Protein AF-A0A497LM66-F1 (afdb_monomer_lite)

Structure (mmCIF, N/CA/C/O backbone):
data_AF-A0A497LM66-F1
#
_entry.id   AF-A0A497LM66-F1
#
loop_
_atom_site.group_PDB
_atom_site.id
_atom_site.type_symbol
_atom_site.label_atom_id
_atom_site.label_alt_id
_atom_site.label_comp_id
_atom_site.label_asym_id
_atom_site.label_entity_id
_atom_site.label_seq_id
_atom_site.pdbx_PDB_ins_code
_atom_site.Cartn_x
_atom_site.Cartn_y
_atom_site.Cartn_z
_atom_site.occupancy
_atom_site.B_iso_or_equiv
_atom_site.auth_seq_id
_atom_site.auth_comp_id
_atom_site.auth_asym_id
_atom_site.auth_atom_id
_atom_site.pdbx_PDB_model_num
ATOM 1 N N . MET A 1 1 ? 1.843 21.226 89.882 1.00 32.56 1 MET A N 1
ATOM 2 C CA . MET A 1 1 ? 3.303 21.464 89.908 1.00 32.56 1 MET A CA 1
ATOM 3 C C . MET A 1 1 ? 3.954 20.564 88.858 1.00 32.56 1 MET A C 1
ATOM 5 O O . MET A 1 1 ? 3.451 19.461 88.689 1.00 32.56 1 MET A O 1
ATOM 9 N N . PRO A 1 2 ? 4.929 21.064 88.080 1.00 37.47 2 PRO A N 1
ATOM 10 C CA . PRO A 1 2 ? 5.148 20.668 86.683 1.00 37.47 2 PRO A CA 1
ATOM 11 C C . PRO A 1 2 ? 6.433 19.850 86.436 1.00 37.47 2 PRO A C 1
ATOM 13 O O . PRO A 1 2 ? 7.311 19.807 87.289 1.00 37.47 2 PRO A O 1
ATOM 16 N N . GLY A 1 3 ? 6.561 19.327 85.206 1.00 29.61 3 GLY A N 1
ATOM 17 C CA . GLY A 1 3 ? 7.827 18.961 84.539 1.00 29.61 3 GLY A CA 1
ATOM 18 C C . GLY A 1 3 ? 8.162 17.466 84.594 1.00 29.61 3 GLY A C 1
ATOM 19 O O . GLY A 1 3 ? 7.982 16.846 85.629 1.00 29.61 3 GLY A O 1
ATOM 20 N N . SER A 1 4 ? 8.643 16.793 83.548 1.00 36.56 4 SER A N 1
ATOM 21 C CA . SER A 1 4 ? 9.132 17.155 82.203 1.00 36.56 4 SER A CA 1
ATOM 22 C C . SER A 1 4 ? 9.135 15.847 81.375 1.00 36.56 4 SER A C 1
ATOM 24 O O . SER A 1 4 ? 9.450 14.786 81.896 1.00 36.56 4 SER A O 1
ATOM 26 N N . CYS A 1 5 ? 8.559 15.784 80.173 1.00 31.23 5 CYS A N 1
ATOM 27 C CA . CYS A 1 5 ? 9.088 16.222 78.873 1.00 31.23 5 CYS A CA 1
ATOM 28 C C . CYS A 1 5 ? 10.332 15.448 78.380 1.00 31.23 5 CYS A C 1
ATOM 30 O O . CYS A 1 5 ? 11.454 15.754 78.770 1.00 31.23 5 CYS A O 1
ATOM 32 N N . SER A 1 6 ? 10.112 14.499 77.462 1.00 33.44 6 SER A N 1
ATOM 33 C CA . SER A 1 6 ? 11.028 14.082 76.383 1.00 33.44 6 SER A CA 1
ATOM 34 C C . SER A 1 6 ? 10.197 13.219 75.414 1.00 33.44 6 SER A C 1
ATOM 36 O O . SER A 1 6 ? 9.712 12.168 75.807 1.00 33.44 6 SER A O 1
ATOM 38 N N . LEU A 1 7 ? 9.690 13.722 74.288 1.00 33.97 7 LEU A N 1
ATOM 39 C CA . LEU A 1 7 ? 10.323 14.064 73.007 1.00 33.97 7 LEU A CA 1
ATOM 40 C C . LEU A 1 7 ? 9.823 13.071 71.932 1.00 33.97 7 LEU A C 1
ATOM 42 O O . LEU A 1 7 ? 10.015 11.868 72.052 1.00 33.97 7 LEU A O 1
ATOM 46 N N . LYS A 1 8 ? 9.299 13.651 70.845 1.00 32.44 8 LYS A N 1
ATOM 47 C CA . LYS A 1 8 ? 9.245 13.152 69.455 1.00 32.44 8 LYS A CA 1
ATOM 48 C C . LYS A 1 8 ? 7.974 12.459 68.918 1.00 32.44 8 LYS A C 1
ATOM 50 O O . LYS A 1 8 ? 7.758 11.272 69.084 1.00 32.44 8 LYS A O 1
ATOM 55 N N . PHE A 1 9 ? 7.301 13.257 68.076 1.00 28.17 9 PHE A N 1
ATOM 56 C CA . PHE A 1 9 ? 7.005 13.008 66.652 1.00 28.17 9 PHE A CA 1
ATOM 57 C C . PHE A 1 9 ? 5.835 12.083 66.247 1.00 28.17 9 PHE A C 1
ATOM 59 O O . PHE A 1 9 ? 5.897 10.872 66.379 1.00 28.17 9 PHE A O 1
ATOM 66 N N . PHE A 1 10 ? 4.877 12.725 65.556 1.00 28.61 10 PHE A N 1
ATOM 67 C CA . PHE A 1 10 ? 4.309 12.327 64.254 1.00 28.61 10 PHE A CA 1
ATOM 68 C C . PHE A 1 10 ? 3.517 11.005 64.162 1.00 28.61 10 PHE A C 1
ATOM 70 O O . PHE A 1 10 ? 4.086 9.932 64.032 1.00 28.61 10 PHE A O 1
ATOM 77 N N . ILE A 1 11 ? 2.188 11.103 64.032 1.00 33.62 11 ILE A N 1
ATOM 78 C CA . ILE A 1 11 ? 1.448 10.979 62.753 1.00 33.62 11 ILE A CA 1
ATOM 79 C C . ILE A 1 11 ? -0.054 10.920 63.055 1.00 33.62 11 ILE A C 1
ATOM 81 O O . ILE A 1 11 ? -0.544 10.082 63.808 1.00 33.62 11 ILE A O 1
ATOM 85 N N . LEU A 1 12 ? -0.770 11.857 62.439 1.00 31.06 12 LEU A N 1
ATOM 86 C CA . LEU A 1 12 ? -2.220 11.943 62.400 1.00 31.06 12 LEU A CA 1
ATOM 87 C C . LEU A 1 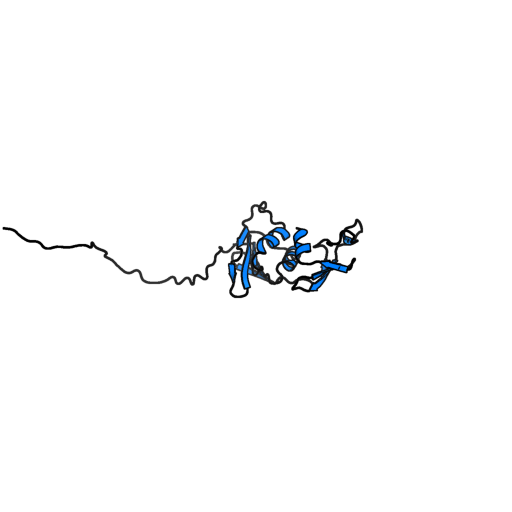12 ? -2.776 10.839 61.480 1.00 31.06 12 LEU A C 1
ATOM 89 O O . LEU A 1 12 ? -2.404 10.756 60.313 1.00 31.06 12 LEU A O 1
ATOM 93 N N . VAL A 1 13 ? -3.688 10.041 62.035 1.00 31.41 13 VAL A N 1
ATOM 94 C CA . VAL A 1 13 ? -4.986 9.646 61.460 1.00 31.41 13 VAL A CA 1
ATOM 95 C C . VAL A 1 13 ? -5.003 9.310 59.966 1.00 31.41 13 VAL A C 1
ATOM 97 O O . VAL A 1 13 ? -5.143 10.203 59.142 1.00 31.41 13 VAL A O 1
ATOM 100 N N . TRP A 1 14 ? -5.072 8.018 59.639 1.00 27.05 14 TRP A N 1
ATOM 101 C CA . TRP A 1 14 ? -5.854 7.548 58.491 1.00 27.05 14 TRP A CA 1
ATOM 102 C C . TRP A 1 14 ? -6.715 6.370 58.932 1.00 27.05 14 TRP A C 1
ATOM 104 O O . TRP A 1 14 ? -6.234 5.263 59.169 1.00 27.05 14 TRP A O 1
ATOM 114 N N . GLY A 1 15 ? -8.002 6.656 59.100 1.00 28.67 15 GLY A N 1
ATOM 115 C CA . GLY A 1 15 ? -9.038 5.658 59.265 1.00 28.67 15 GLY A CA 1
ATOM 116 C C . GLY A 1 15 ? -9.682 5.296 57.926 1.00 28.67 15 GLY A C 1
ATOM 117 O O . GLY A 1 15 ? -9.777 6.124 57.026 1.00 28.67 15 GLY A O 1
ATOM 118 N N . ILE A 1 16 ? -10.227 4.079 57.921 1.00 32.78 16 ILE A N 1
ATOM 119 C CA . ILE A 1 16 ? -11.420 3.639 57.181 1.00 32.78 16 ILE A CA 1
ATOM 120 C C . ILE A 1 16 ? -11.188 3.031 55.782 1.00 32.78 16 ILE A C 1
ATOM 122 O O . ILE A 1 16 ? -11.168 3.689 54.752 1.00 32.78 16 ILE A O 1
ATOM 126 N N . ALA A 1 17 ? -11.122 1.696 55.833 1.00 31.25 17 ALA A N 1
ATOM 127 C CA . ALA A 1 17 ? -11.959 0.732 55.110 1.00 31.25 17 ALA A CA 1
ATOM 128 C C . ALA A 1 17 ? -11.860 0.606 53.575 1.00 31.25 17 ALA A C 1
ATOM 130 O O . ALA A 1 17 ? -12.403 1.388 52.806 1.00 31.25 17 ALA A O 1
ATOM 131 N N . LEU A 1 18 ? -11.284 -0.535 53.174 1.00 33.81 18 LEU A N 1
ATOM 132 C CA . LEU A 1 18 ? -11.948 -1.596 52.399 1.00 33.81 18 LEU A CA 1
ATOM 133 C C . LEU A 1 18 ? -13.052 -1.158 51.416 1.00 33.81 18 LEU A C 1
ATOM 135 O O . LEU A 1 18 ? -14.228 -1.114 51.765 1.00 33.81 18 LEU A O 1
ATOM 139 N N . VAL A 1 19 ? -12.680 -1.070 50.139 1.00 34.97 19 VAL A N 1
ATOM 140 C CA . VAL A 1 19 ? -13.534 -1.528 49.036 1.00 34.97 19 VAL A CA 1
ATOM 141 C C . VAL A 1 19 ? -12.750 -2.604 48.291 1.00 34.97 19 VAL A C 1
ATOM 143 O O . VAL A 1 19 ? -11.700 -2.346 47.704 1.00 34.97 19 VAL A O 1
ATOM 146 N N . LYS A 1 20 ? -13.229 -3.843 48.412 1.00 36.25 20 LYS A N 1
ATOM 147 C CA . LYS A 1 20 ? -12.765 -5.010 47.667 1.00 36.25 20 LYS A CA 1
ATOM 148 C C . LYS A 1 20 ? -13.445 -5.058 46.296 1.00 36.25 20 LYS A C 1
ATOM 150 O O . LYS A 1 20 ? -14.607 -4.697 46.168 1.00 36.25 20 LYS A O 1
ATOM 155 N N . GLU A 1 21 ? -12.698 -5.650 45.368 1.00 36.88 21 GLU A N 1
ATOM 156 C CA . GLU A 1 21 ? -13.153 -6.425 44.206 1.00 36.88 21 GLU A CA 1
ATOM 157 C C . GLU A 1 21 ? -13.642 -5.682 42.950 1.00 36.88 21 GLU A C 1
ATOM 159 O O . GLU A 1 21 ? -14.745 -5.158 42.871 1.00 36.88 21 GLU A O 1
ATOM 164 N N . GLY A 1 22 ? -12.845 -5.840 41.884 1.00 32.84 22 GLY A N 1
ATOM 165 C CA . GLY A 1 22 ? -13.399 -6.395 40.649 1.00 32.84 22 GLY A CA 1
ATOM 166 C C . GLY A 1 22 ? -13.403 -5.499 39.415 1.00 32.84 22 GLY A C 1
ATOM 167 O O . GLY A 1 22 ? -14.470 -5.164 38.919 1.00 32.84 22 GLY A O 1
ATOM 168 N N . LEU A 1 23 ? -12.233 -5.236 38.822 1.00 30.12 23 LEU A N 1
ATOM 169 C CA . LEU A 1 23 ? -12.126 -5.167 37.358 1.00 30.12 23 LEU A CA 1
ATOM 170 C C . LEU A 1 23 ? -10.691 -5.488 36.910 1.00 30.12 23 LEU A C 1
ATOM 172 O O . LEU A 1 23 ? -9.851 -4.608 36.743 1.00 30.12 23 LEU A O 1
ATOM 176 N N . SER A 1 24 ? -10.388 -6.772 36.716 1.00 31.44 24 SER A N 1
ATOM 177 C CA . SER A 1 24 ? -9.174 -7.183 36.009 1.00 31.44 24 SER A CA 1
ATOM 178 C C . SER A 1 24 ? -9.377 -6.940 34.511 1.00 31.44 24 SER A C 1
ATOM 180 O O . SER A 1 24 ? -9.760 -7.842 33.762 1.00 31.44 24 SER A O 1
ATOM 182 N N . LEU A 1 25 ? -9.149 -5.708 34.061 1.00 34.06 25 LEU A N 1
ATOM 183 C CA . LEU A 1 25 ? -8.849 -5.468 32.658 1.00 34.06 25 LEU A CA 1
ATOM 184 C C . LEU A 1 25 ? -7.425 -5.968 32.445 1.00 34.06 25 LEU A C 1
ATOM 186 O O . LEU A 1 25 ? -6.462 -5.347 32.883 1.00 34.06 25 LEU A O 1
ATOM 190 N N . SER A 1 26 ? -7.279 -7.122 31.797 1.00 34.72 26 SER A N 1
ATOM 191 C CA . SER A 1 26 ? -6.007 -7.469 31.179 1.00 34.72 26 SER A CA 1
ATOM 192 C C . SER A 1 26 ? -5.758 -6.438 30.075 1.00 34.72 26 SER A C 1
ATOM 194 O O . SER A 1 26 ? -6.212 -6.608 28.938 1.00 34.72 26 SER A O 1
ATOM 196 N N . GLU A 1 27 ? -5.102 -5.338 30.431 1.00 41.38 27 GLU A N 1
ATOM 197 C CA . GLU A 1 27 ? -4.614 -4.315 29.516 1.00 41.38 27 GLU A CA 1
ATOM 198 C C . GLU A 1 27 ? -3.525 -4.927 28.634 1.00 41.38 27 GLU A C 1
ATOM 200 O O . GLU A 1 27 ? -2.325 -4.738 28.798 1.00 41.38 27 GLU A O 1
ATOM 205 N N . THR A 1 28 ? -3.958 -5.683 27.632 1.00 44.88 28 THR A N 1
ATOM 206 C CA . THR A 1 28 ? -3.221 -5.681 26.376 1.00 44.88 28 THR A CA 1
ATOM 207 C C . THR A 1 28 ? -3.428 -4.285 25.810 1.00 44.88 28 THR A C 1
ATOM 209 O O . THR A 1 28 ? -4.479 -4.032 25.233 1.00 44.88 28 THR A O 1
ATOM 212 N N . GLU A 1 29 ? -2.492 -3.366 26.088 1.00 43.03 29 GLU A N 1
ATOM 213 C CA . GLU A 1 29 ? -2.514 -1.953 25.673 1.00 43.03 29 GLU A CA 1
ATOM 214 C C . GLU A 1 29 ? -3.149 -1.789 24.282 1.00 43.03 29 GLU A C 1
ATOM 216 O O . GLU A 1 29 ? -2.502 -1.936 23.239 1.00 43.03 29 GLU A O 1
ATOM 221 N N . LEU A 1 30 ? -4.439 -1.461 24.246 1.00 49.19 30 LEU A N 1
ATOM 222 C CA . LEU A 1 30 ? -5.084 -0.981 23.038 1.00 49.19 30 LEU A CA 1
ATOM 223 C C . LEU A 1 30 ? -4.623 0.462 22.881 1.00 49.19 30 LEU A C 1
ATOM 225 O O . LEU A 1 30 ? -5.301 1.386 23.310 1.00 49.19 30 LEU A O 1
ATOM 229 N N . ARG A 1 31 ? -3.462 0.657 22.249 1.00 57.25 31 ARG A N 1
ATOM 230 C CA . ARG A 1 31 ? -2.873 1.989 22.008 1.00 57.25 31 ARG A CA 1
ATOM 231 C C . ARG A 1 31 ? -3.779 2.935 21.211 1.00 57.25 31 ARG A C 1
ATOM 233 O O . ARG A 1 31 ? -3.483 4.115 21.094 1.00 57.25 31 ARG A O 1
ATOM 240 N N . VAL A 1 32 ? -4.868 2.420 20.636 1.00 62.62 32 VAL A N 1
ATOM 241 C CA . VAL A 1 32 ? -5.824 3.176 19.831 1.00 62.62 32 VAL A CA 1
ATOM 242 C C . VAL A 1 32 ? -7.237 2.629 20.040 1.00 62.62 32 VAL A C 1
ATOM 244 O O . VAL A 1 32 ? -7.454 1.417 19.924 1.00 62.62 32 VAL A O 1
ATOM 247 N N . SER A 1 33 ? -8.207 3.527 20.238 1.00 72.81 33 SER A N 1
ATOM 248 C CA . SER A 1 33 ? -9.640 3.229 20.370 1.00 72.81 33 SER A CA 1
ATOM 249 C C . SER A 1 33 ? -10.206 2.403 19.199 1.00 72.81 33 SER A C 1
ATOM 251 O O . SER A 1 33 ? -9.652 2.347 18.093 1.00 72.81 33 SER A O 1
ATOM 253 N N . LYS A 1 34 ? -11.308 1.685 19.447 1.00 81.88 34 LYS A N 1
ATOM 254 C CA . LYS A 1 34 ? -12.030 0.931 18.408 1.00 81.88 34 LYS A CA 1
ATOM 255 C C . LYS A 1 34 ? -12.838 1.896 17.533 1.00 81.88 34 LYS A C 1
ATOM 257 O O . LYS A 1 34 ? -13.484 2.792 18.063 1.00 81.88 34 LYS A O 1
ATOM 262 N N . ILE A 1 35 ? -12.854 1.661 16.221 1.00 88.75 35 ILE A N 1
ATOM 263 C CA . ILE A 1 35 ? -13.685 2.424 15.276 1.00 88.75 35 ILE A CA 1
ATOM 264 C C . ILE A 1 35 ? -15.097 1.831 15.187 1.00 88.75 35 ILE A C 1
ATOM 266 O O . ILE A 1 35 ? -15.271 0.619 15.337 1.00 88.75 35 ILE A O 1
ATOM 270 N N . LYS A 1 36 ? -16.107 2.671 14.925 1.00 91.44 36 LYS A N 1
ATOM 271 C CA . LYS A 1 36 ? -17.499 2.223 14.738 1.00 91.44 36 LYS A CA 1
ATOM 272 C C . LYS A 1 36 ? -17.713 1.584 13.368 1.00 91.44 36 LYS A C 1
ATOM 274 O O . LYS A 1 36 ? -18.202 0.461 13.300 1.00 91.44 36 LYS A O 1
ATOM 279 N N . ASN A 1 37 ? -17.360 2.304 12.303 1.00 94.44 37 ASN A N 1
ATOM 280 C CA . ASN A 1 37 ? -17.497 1.875 10.912 1.00 94.44 37 ASN A CA 1
ATOM 281 C C . ASN A 1 37 ? -16.253 2.297 10.123 1.00 94.44 37 ASN A C 1
ATOM 283 O O . ASN A 1 37 ? -15.811 3.435 10.281 1.00 94.44 37 ASN A O 1
ATOM 287 N N . GLY A 1 38 ? -15.720 1.433 9.259 1.00 94.25 38 GLY A N 1
ATOM 288 C CA . GLY A 1 38 ? -14.590 1.763 8.388 1.00 94.25 38 GLY A CA 1
ATOM 289 C C . GLY A 1 38 ? -13.618 0.606 8.176 1.00 94.25 38 GLY A C 1
ATOM 290 O O . GLY A 1 38 ? -13.998 -0.559 8.274 1.00 94.25 38 GLY A O 1
ATOM 291 N N . THR A 1 39 ? -12.355 0.934 7.911 1.00 94.88 39 THR A N 1
ATOM 292 C CA . THR A 1 39 ? -11.305 -0.042 7.589 1.00 94.88 39 THR A CA 1
ATOM 293 C C . THR A 1 39 ? -10.148 0.033 8.574 1.00 94.88 39 THR A C 1
ATOM 295 O O . THR A 1 39 ? -9.684 1.119 8.916 1.00 94.88 39 THR A O 1
ATOM 298 N N . VAL A 1 40 ? -9.642 -1.125 8.997 1.00 94.12 40 VAL A N 1
ATOM 299 C CA . VAL A 1 40 ? -8.388 -1.255 9.749 1.00 94.12 40 VAL A CA 1
ATOM 300 C C . VAL A 1 40 ? -7.393 -2.065 8.929 1.00 94.12 40 VAL A C 1
ATOM 302 O O . VAL A 1 40 ? -7.643 -3.234 8.652 1.00 94.12 40 VAL A O 1
ATOM 305 N N . ILE A 1 41 ? -6.260 -1.462 8.588 1.00 93.56 41 ILE A N 1
ATOM 306 C CA . ILE A 1 41 ? -5.117 -2.116 7.953 1.00 93.56 41 ILE A CA 1
ATOM 307 C C . ILE A 1 41 ? -4.101 -2.417 9.058 1.00 93.56 41 ILE A C 1
ATOM 309 O O . ILE A 1 41 ? -3.572 -1.503 9.688 1.00 93.56 41 ILE A O 1
ATOM 313 N N . ASP A 1 42 ? -3.870 -3.696 9.326 1.00 91.06 42 ASP A N 1
ATOM 314 C CA . ASP A 1 42 ? -2.932 -4.191 10.338 1.00 91.06 42 ASP A CA 1
ATOM 315 C C . ASP A 1 42 ? -1.827 -5.026 9.673 1.00 91.06 42 ASP A C 1
ATOM 317 O O . ASP A 1 42 ? -1.966 -5.449 8.527 1.00 91.06 42 ASP A O 1
ATOM 321 N N . HIS A 1 43 ? -0.748 -5.306 10.403 1.00 87.50 43 HIS A N 1
ATOM 322 C CA . HIS A 1 43 ? 0.420 -6.060 9.934 1.00 87.50 43 HIS A CA 1
ATOM 323 C C . HIS A 1 43 ? 1.147 -5.405 8.753 1.00 87.50 43 HIS A C 1
ATOM 325 O O . HIS A 1 43 ? 1.718 -6.093 7.909 1.00 87.50 43 HIS A O 1
ATOM 331 N N . ILE A 1 44 ? 1.153 -4.074 8.711 1.00 89.44 44 ILE A N 1
ATOM 332 C CA . ILE A 1 44 ? 2.053 -3.332 7.832 1.00 89.44 44 ILE A CA 1
ATOM 333 C C . ILE A 1 44 ? 3.460 -3.427 8.436 1.00 89.44 44 ILE A C 1
ATOM 335 O O . ILE A 1 44 ? 3.625 -3.284 9.651 1.00 89.44 44 ILE A O 1
ATOM 339 N N . SER A 1 45 ? 4.467 -3.691 7.605 1.00 85.44 45 SER A N 1
ATOM 340 C CA . SER A 1 45 ? 5.870 -3.680 8.030 1.00 85.44 45 SER A CA 1
ATOM 341 C C . SER A 1 45 ? 6.230 -2.326 8.653 1.00 85.44 45 SER A C 1
ATOM 343 O O . SER A 1 45 ? 5.824 -1.287 8.136 1.00 85.44 45 SER A O 1
ATOM 345 N N . GLY A 1 46 ? 6.962 -2.335 9.770 1.00 85.62 46 GLY A N 1
ATOM 346 C CA . GLY A 1 46 ? 7.274 -1.116 10.521 1.00 85.62 46 GLY A CA 1
ATOM 347 C C . GLY A 1 46 ? 7.935 -0.034 9.661 1.00 85.62 46 GLY A C 1
ATOM 348 O O . GLY A 1 46 ? 8.875 -0.326 8.924 1.00 85.62 46 GLY A O 1
ATOM 349 N N . GLY A 1 47 ? 7.437 1.198 9.755 1.00 86.75 47 GLY A N 1
ATOM 350 C CA . GLY A 1 47 ? 7.933 2.355 9.005 1.00 86.75 47 GLY A CA 1
ATOM 351 C C . GLY A 1 47 ? 7.278 2.588 7.638 1.00 86.75 47 GLY A C 1
ATOM 352 O O . GLY A 1 47 ? 7.618 3.569 6.987 1.00 86.75 47 GLY A O 1
ATOM 353 N N . HIS A 1 48 ? 6.329 1.747 7.213 1.00 87.62 48 HIS A N 1
ATOM 354 C CA . HIS A 1 48 ? 5.676 1.839 5.900 1.00 87.62 48 HIS A CA 1
ATOM 355 C C . HIS A 1 48 ? 4.224 2.340 5.937 1.00 87.62 48 HIS A C 1
ATOM 357 O O . HIS A 1 48 ? 3.579 2.436 4.892 1.00 87.62 48 HIS A O 1
ATOM 363 N N . ALA A 1 49 ? 3.665 2.682 7.104 1.00 91.75 49 ALA A N 1
ATOM 364 C CA . ALA A 1 49 ? 2.299 3.211 7.172 1.00 91.75 49 ALA A CA 1
ATOM 365 C C . ALA A 1 49 ? 2.106 4.483 6.333 1.00 91.75 49 ALA A C 1
ATOM 367 O O . ALA A 1 49 ? 1.073 4.636 5.684 1.00 91.75 49 ALA A O 1
ATOM 368 N N . LEU A 1 50 ? 3.082 5.393 6.333 1.00 91.12 50 LEU A N 1
ATOM 369 C CA . LEU A 1 50 ? 2.982 6.639 5.568 1.00 91.12 50 LEU A CA 1
ATOM 370 C C . LEU A 1 50 ? 3.007 6.384 4.057 1.00 91.12 50 LEU A C 1
ATOM 372 O O . LEU A 1 50 ? 2.238 7.007 3.328 1.00 91.12 50 LEU A O 1
ATOM 376 N N . ASP A 1 51 ? 3.802 5.412 3.607 1.00 89.50 51 ASP A N 1
ATOM 377 C CA . ASP A 1 51 ? 3.821 4.983 2.207 1.00 89.50 51 ASP A CA 1
ATOM 378 C C . ASP A 1 51 ? 2.441 4.453 1.786 1.00 89.50 51 ASP A C 1
ATOM 380 O O . ASP A 1 51 ? 1.905 4.829 0.744 1.00 89.50 51 ASP A O 1
ATOM 384 N N . VAL A 1 52 ? 1.811 3.633 2.637 1.00 90.88 52 VAL A N 1
ATOM 385 C CA . VAL A 1 52 ? 0.462 3.102 2.389 1.00 90.88 52 VAL A CA 1
ATOM 386 C C . VAL A 1 52 ? -0.579 4.223 2.303 1.00 90.88 52 VAL A C 1
ATOM 388 O O . VAL A 1 52 ? -1.422 4.210 1.406 1.00 90.88 52 VAL A O 1
ATOM 391 N N . VAL A 1 53 ? -0.524 5.215 3.195 1.00 91.06 53 VAL A N 1
ATOM 392 C CA . VAL A 1 53 ? -1.422 6.386 3.165 1.00 91.06 53 VAL A CA 1
ATOM 393 C C . VAL A 1 53 ? -1.275 7.160 1.852 1.00 91.06 53 VAL A C 1
ATOM 395 O O . VAL A 1 53 ? -2.287 7.503 1.235 1.00 91.06 53 VAL A O 1
ATOM 398 N N . LYS A 1 54 ? -0.033 7.369 1.396 1.00 88.94 54 LYS A N 1
ATOM 399 C CA . LYS A 1 54 ? 0.285 8.049 0.133 1.00 88.94 54 LYS A CA 1
ATOM 400 C C . LYS A 1 54 ? -0.327 7.320 -1.065 1.00 88.94 54 LYS A C 1
ATOM 402 O O . LYS A 1 54 ? -1.067 7.916 -1.843 1.00 88.94 54 LYS A O 1
ATOM 407 N N . ILE A 1 55 ? -0.119 6.004 -1.151 1.00 87.56 55 ILE A N 1
ATOM 408 C CA . ILE A 1 55 ? -0.643 5.154 -2.231 1.00 87.56 55 ILE A CA 1
ATOM 409 C C . ILE A 1 55 ? -2.181 5.117 -2.278 1.00 87.56 55 ILE A C 1
ATOM 411 O O . ILE A 1 55 ? -2.781 5.035 -3.357 1.00 87.56 55 ILE A O 1
ATOM 415 N N . LEU A 1 56 ? -2.839 5.180 -1.118 1.00 87.75 56 LEU A N 1
ATOM 416 C CA . LEU A 1 56 ? -4.301 5.237 -1.013 1.00 87.75 56 LEU A CA 1
ATOM 417 C C . LEU A 1 56 ? -4.886 6.619 -1.355 1.00 87.75 56 LEU A C 1
ATOM 419 O O . LEU A 1 56 ? -6.110 6.794 -1.308 1.00 87.75 56 LEU A O 1
ATOM 423 N N . GLY A 1 57 ? -4.031 7.596 -1.680 1.00 87.12 57 GLY A N 1
ATOM 424 C CA . GLY A 1 57 ? -4.427 8.967 -1.987 1.00 87.12 57 GLY A CA 1
ATOM 425 C C . GLY A 1 57 ? -5.077 9.669 -0.797 1.00 87.12 57 GLY A C 1
ATOM 426 O O . GLY A 1 57 ? -5.962 10.499 -0.982 1.00 87.12 57 GLY A O 1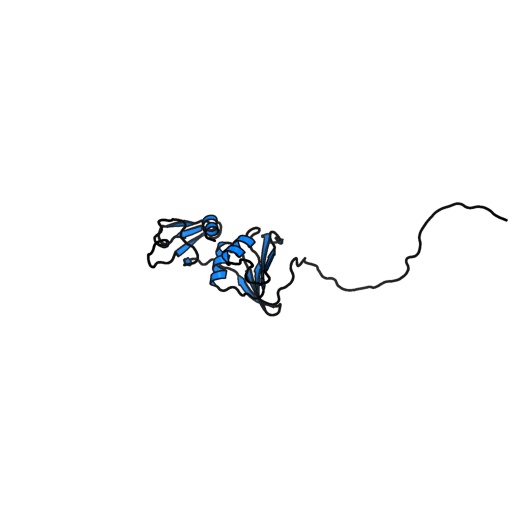
ATOM 427 N N . ILE A 1 58 ? -4.704 9.289 0.427 1.00 88.94 58 ILE A N 1
ATOM 428 C CA . ILE A 1 58 ? -5.233 9.891 1.649 1.00 88.94 58 ILE A CA 1
ATOM 429 C C . ILE A 1 58 ? -4.411 11.141 1.957 1.00 88.94 58 ILE A C 1
ATOM 431 O O . ILE A 1 58 ? -3.215 11.069 2.223 1.00 88.94 58 ILE A O 1
ATOM 435 N N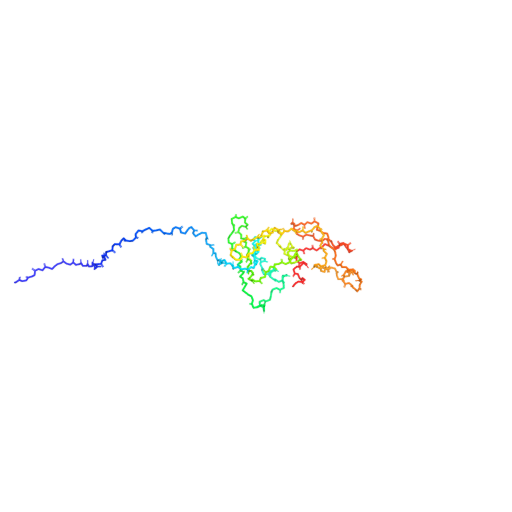 . THR A 1 59 ? -5.073 12.292 1.936 1.00 86.25 59 THR A N 1
ATOM 436 C CA . THR A 1 59 ? -4.453 13.616 2.095 1.00 86.25 59 THR A CA 1
ATOM 437 C C . THR A 1 59 ? -4.787 14.281 3.428 1.00 86.25 59 THR A C 1
ATOM 439 O O . THR A 1 59 ? -4.184 15.293 3.778 1.00 86.25 59 THR A O 1
ATOM 442 N N . GLY A 1 60 ? -5.783 13.765 4.154 1.00 83.88 60 GLY A N 1
ATOM 443 C CA . GLY A 1 60 ? -6.326 14.380 5.367 1.00 83.88 60 GLY A CA 1
ATOM 444 C C . GLY A 1 60 ? -7.392 15.447 5.093 1.00 83.88 60 GLY A C 1
ATOM 445 O O . GLY A 1 60 ? -8.056 15.907 6.021 1.00 83.88 60 GLY A O 1
ATOM 446 N N . LYS A 1 61 ? -7.621 15.826 3.828 1.00 86.44 61 LYS A N 1
ATOM 447 C CA . LYS A 1 61 ? -8.664 16.794 3.441 1.00 86.44 61 LYS A CA 1
ATOM 448 C C . LYS A 1 61 ? -10.065 16.183 3.418 1.00 86.44 61 LYS A C 1
ATOM 450 O O . LYS A 1 61 ? -11.047 16.911 3.296 1.00 86.44 61 LYS A O 1
ATOM 455 N N . GLU A 1 62 ? -10.180 14.864 3.563 1.00 81.31 62 GLU A N 1
ATOM 456 C CA . GLU A 1 62 ? -11.441 14.131 3.425 1.00 81.31 62 GLU A CA 1
ATOM 457 C C . GLU A 1 62 ? -12.410 14.355 4.601 1.00 81.31 62 GLU A C 1
ATOM 459 O O . GLU A 1 62 ? -13.515 13.816 4.582 1.00 81.31 62 GLU A O 1
ATOM 464 N N . LYS A 1 63 ? -12.014 15.127 5.629 1.00 85.50 63 LYS A N 1
ATOM 465 C CA . LYS A 1 63 ? -12.768 15.343 6.881 1.00 85.50 63 LYS A CA 1
ATOM 466 C C . LYS A 1 63 ? -13.176 14.029 7.569 1.00 85.50 63 LYS A C 1
ATOM 468 O O . LYS A 1 63 ? -14.207 13.961 8.236 1.00 85.50 63 LYS A O 1
ATOM 473 N N . LYS A 1 64 ? -12.368 12.978 7.400 1.00 86.94 64 LYS A N 1
ATOM 474 C CA . LYS A 1 64 ? -12.536 11.673 8.051 1.00 86.94 64 LYS A CA 1
ATOM 475 C C . LYS A 1 64 ? -11.499 11.509 9.152 1.00 86.94 64 LYS A C 1
ATOM 477 O O . LYS A 1 64 ? -10.381 12.002 9.032 1.00 86.94 64 LYS A O 1
ATOM 482 N N . VAL A 1 65 ? -11.867 10.788 10.207 1.00 90.75 65 VAL A N 1
ATOM 483 C CA . VAL A 1 65 ? -10.927 10.426 11.269 1.00 90.75 65 VAL A CA 1
ATOM 484 C C . VAL A 1 65 ? -10.033 9.304 10.754 1.00 90.75 65 VAL A C 1
ATOM 486 O O . VAL A 1 65 ? -10.513 8.256 10.311 1.00 90.75 65 VAL A O 1
ATOM 489 N N . ILE A 1 66 ? -8.727 9.546 10.792 1.00 92.12 66 ILE A N 1
ATOM 490 C CA . ILE A 1 66 ? -7.708 8.586 10.386 1.00 92.12 66 ILE A CA 1
ATOM 491 C C . ILE A 1 66 ? -6.716 8.473 11.529 1.00 92.12 66 ILE A C 1
ATOM 493 O O . ILE A 1 66 ? -6.198 9.478 12.011 1.00 92.12 66 ILE A O 1
ATOM 497 N N . THR A 1 67 ? -6.460 7.250 11.979 1.00 92.44 67 THR A N 1
ATOM 498 C CA . THR A 1 67 ? -5.438 6.985 12.989 1.00 92.44 67 THR A CA 1
ATOM 499 C C . THR A 1 67 ? -4.314 6.180 12.379 1.00 92.44 67 THR A C 1
ATOM 501 O O . THR A 1 67 ? -4.551 5.118 11.807 1.00 92.44 67 THR A O 1
ATOM 504 N N . ILE A 1 68 ? -3.091 6.669 12.544 1.00 92.81 68 ILE A N 1
ATOM 505 C CA . ILE A 1 68 ? -1.873 6.006 12.096 1.00 92.81 68 ILE A CA 1
ATOM 506 C C . ILE A 1 68 ? -1.027 5.743 13.337 1.00 92.81 68 ILE A C 1
ATOM 508 O O . ILE A 1 68 ? -0.715 6.667 14.084 1.00 92.81 68 ILE A O 1
ATOM 512 N N . ALA A 1 69 ? -0.675 4.483 13.567 1.00 92.25 69 ALA A N 1
ATOM 513 C CA . ALA A 1 69 ? 0.252 4.085 14.614 1.00 92.25 69 ALA A CA 1
ATOM 514 C C . ALA A 1 69 ? 1.465 3.424 13.958 1.00 92.25 69 ALA A C 1
ATOM 516 O O . ALA A 1 69 ? 1.311 2.429 13.253 1.00 92.25 69 ALA A O 1
ATOM 517 N N . ILE A 1 70 ? 2.649 3.995 14.176 1.00 92.56 70 ILE A N 1
ATOM 518 C CA . ILE A 1 70 ? 3.900 3.606 13.513 1.00 92.56 70 ILE A CA 1
ATOM 519 C C . ILE A 1 70 ? 4.837 2.970 14.541 1.00 92.56 70 ILE A C 1
ATOM 521 O O . ILE A 1 70 ? 4.901 3.426 15.684 1.00 92.56 70 ILE A O 1
ATOM 525 N N . ASN A 1 71 ? 5.567 1.931 14.138 1.00 90.31 71 ASN A N 1
ATOM 526 C CA . ASN A 1 71 ? 6.547 1.208 14.948 1.00 90.31 71 ASN A CA 1
ATOM 527 C C . ASN A 1 71 ? 5.969 0.657 16.261 1.00 90.31 71 ASN A C 1
ATOM 529 O O . ASN A 1 71 ? 6.627 0.623 17.302 1.00 90.31 71 ASN A O 1
ATOM 533 N N . VAL A 1 72 ? 4.721 0.190 16.216 1.00 89.19 72 VAL A N 1
ATOM 534 C CA . VAL A 1 72 ? 4.064 -0.440 17.359 1.00 89.19 72 VAL A CA 1
ATOM 535 C C . VAL A 1 72 ? 4.716 -1.803 17.623 1.00 89.19 72 VAL A C 1
ATOM 537 O O . VAL A 1 72 ? 4.864 -2.587 16.683 1.00 89.19 72 VAL A O 1
ATOM 540 N N . PRO A 1 73 ? 5.082 -2.138 18.874 1.00 85.06 73 PRO A N 1
ATOM 541 C CA . PRO A 1 73 ? 5.634 -3.442 19.213 1.00 85.06 73 PRO A CA 1
ATOM 542 C C . PRO A 1 73 ? 4.733 -4.588 18.746 1.00 85.06 73 PRO A C 1
ATOM 544 O O . PRO A 1 73 ? 3.516 -4.583 18.947 1.00 85.06 73 PRO A O 1
ATOM 547 N N . SER A 1 74 ? 5.342 -5.594 18.127 1.00 80.81 74 SER A N 1
ATOM 548 C CA . SER A 1 74 ? 4.658 -6.763 17.584 1.00 80.81 74 SER A CA 1
ATOM 549 C C . SER A 1 74 ? 5.403 -8.027 17.971 1.00 80.81 74 SER A C 1
ATOM 551 O O . SER A 1 74 ? 6.587 -8.171 17.676 1.00 80.81 74 SER A O 1
ATOM 553 N N . ARG A 1 75 ? 4.691 -8.997 18.557 1.00 78.19 75 ARG A N 1
ATOM 554 C CA . ARG A 1 75 ? 5.270 -10.310 18.895 1.00 78.19 75 ARG A CA 1
ATOM 555 C C . ARG A 1 75 ? 5.804 -11.049 17.666 1.00 78.19 75 ARG A C 1
ATOM 557 O O . ARG A 1 75 ? 6.766 -11.794 17.780 1.00 78.19 75 ARG A O 1
ATOM 564 N N . ARG A 1 76 ? 5.172 -10.853 16.502 1.00 74.25 76 ARG A N 1
ATOM 565 C CA . ARG A 1 76 ? 5.489 -11.582 15.265 1.00 74.25 76 ARG A CA 1
ATOM 566 C C . ARG A 1 76 ? 6.519 -10.873 14.384 1.00 74.25 76 ARG A C 1
ATOM 568 O O . ARG A 1 76 ? 7.301 -11.548 13.732 1.00 74.25 76 ARG A O 1
ATOM 575 N N . PHE A 1 77 ? 6.513 -9.540 14.359 1.00 66.75 77 PHE A N 1
ATOM 576 C CA . PHE A 1 77 ? 7.286 -8.744 13.391 1.00 66.75 77 PHE A CA 1
ATOM 577 C C . PHE A 1 77 ? 8.315 -7.798 14.035 1.00 66.75 77 PHE A C 1
ATOM 579 O O . PHE A 1 77 ? 8.893 -6.973 13.341 1.00 66.75 77 PHE A O 1
ATOM 586 N N . LYS A 1 78 ? 8.561 -7.906 15.352 1.00 81.12 78 LYS A N 1
ATOM 587 C CA . LYS A 1 78 ? 9.275 -6.923 16.200 1.00 81.12 78 LYS A CA 1
ATOM 588 C C . LYS A 1 78 ? 8.532 -5.587 16.294 1.00 81.12 78 LYS A C 1
ATOM 590 O O . LYS A 1 78 ? 8.096 -5.211 17.380 1.00 81.12 78 LYS A O 1
ATOM 595 N N . THR A 1 79 ? 8.299 -4.930 15.163 1.00 87.12 79 THR A N 1
ATOM 596 C CA . THR A 1 79 ? 7.470 -3.730 15.022 1.00 87.12 79 THR A CA 1
ATOM 597 C C . THR A 1 79 ? 6.462 -3.904 13.887 1.00 87.12 79 THR A C 1
ATOM 599 O O . THR A 1 79 ? 6.658 -4.699 12.969 1.00 87.12 79 THR A O 1
ATOM 602 N N . LYS A 1 80 ? 5.334 -3.205 13.974 1.00 89.81 80 LYS A N 1
ATOM 603 C CA . LYS A 1 80 ? 4.331 -3.123 12.912 1.00 89.81 80 LYS A CA 1
ATOM 604 C C . LYS A 1 80 ? 3.692 -1.748 12.893 1.00 89.81 80 LYS A C 1
ATOM 606 O O . LYS A 1 80 ? 3.640 -1.077 13.925 1.00 89.81 80 LYS A O 1
ATOM 611 N N . ASP A 1 81 ? 3.113 -1.408 11.757 1.00 92.19 81 ASP A N 1
ATOM 612 C CA . ASP A 1 81 ? 2.273 -0.230 11.636 1.00 92.19 81 ASP A CA 1
ATOM 613 C C . ASP A 1 81 ? 0.797 -0.621 11.499 1.00 92.19 81 ASP A C 1
ATOM 615 O O . ASP A 1 81 ? 0.450 -1.720 11.052 1.00 92.19 81 ASP A O 1
ATOM 619 N N . ILE A 1 82 ? -0.079 0.290 11.922 1.00 92.25 82 ILE A N 1
ATOM 620 C CA . ILE A 1 82 ? -1.534 0.138 11.882 1.00 92.25 82 ILE A CA 1
ATOM 621 C C . ILE A 1 82 ? -2.140 1.423 11.328 1.00 92.25 82 ILE A C 1
ATOM 623 O O . ILE A 1 82 ? -1.820 2.516 11.796 1.00 92.25 82 ILE A O 1
ATOM 627 N N . ILE A 1 83 ? -3.075 1.285 10.391 1.00 94.00 83 ILE A N 1
ATOM 628 C CA . ILE A 1 83 ? -3.880 2.393 9.871 1.00 94.00 83 ILE A CA 1
ATOM 629 C C . ILE A 1 83 ? -5.353 2.087 10.133 1.00 94.00 83 ILE A C 1
ATOM 631 O O . ILE A 1 83 ? -5.837 1.000 9.822 1.00 94.00 83 ILE A O 1
ATOM 635 N N . LYS A 1 84 ? -6.089 3.046 10.691 1.00 93.81 84 LYS A N 1
ATOM 636 C CA . LYS A 1 84 ? -7.546 2.992 10.854 1.00 93.81 84 LYS A CA 1
ATOM 637 C C . LYS A 1 84 ? -8.169 4.157 10.100 1.00 93.81 84 LYS A C 1
ATOM 639 O O . LYS A 1 84 ? -7.740 5.289 10.290 1.00 93.81 84 LYS A O 1
ATOM 644 N N . ILE A 1 85 ? -9.172 3.884 9.274 1.00 93.50 85 ILE A N 1
ATOM 645 C CA . ILE A 1 85 ? -9.885 4.886 8.479 1.00 93.50 85 ILE A CA 1
ATOM 646 C C . ILE A 1 85 ? -11.369 4.778 8.812 1.00 93.50 85 ILE A C 1
ATOM 648 O O . ILE A 1 85 ? -11.998 3.763 8.508 1.00 93.50 85 ILE A O 1
ATOM 652 N N . GLU A 1 86 ? -11.942 5.812 9.422 1.00 92.88 86 GLU A N 1
ATOM 653 C CA . GLU A 1 86 ? -13.369 5.834 9.738 1.00 92.88 86 GLU A CA 1
ATOM 654 C C . GLU A 1 86 ? -14.225 6.168 8.509 1.00 92.88 86 GLU A C 1
ATOM 656 O O . GLU A 1 86 ? -13.872 7.009 7.682 1.00 92.88 86 GLU A O 1
ATOM 661 N N . GLY A 1 87 ? -15.375 5.500 8.372 1.00 90.94 87 GLY A N 1
ATOM 662 C CA . GLY A 1 87 ? -16.361 5.792 7.326 1.00 90.94 87 GLY A CA 1
ATOM 663 C C . GLY A 1 87 ? -15.862 5.569 5.890 1.00 90.94 87 GLY A C 1
ATOM 664 O O . GLY A 1 87 ? -16.341 6.223 4.959 1.00 90.94 87 GLY A O 1
ATOM 665 N N . ARG A 1 88 ? -14.863 4.701 5.688 1.00 90.38 88 ARG A N 1
ATOM 666 C CA . ARG A 1 88 ? -14.382 4.274 4.364 1.00 90.38 88 ARG A CA 1
ATOM 667 C C . ARG A 1 88 ? -14.093 2.781 4.384 1.00 90.38 88 ARG A C 1
ATOM 669 O O . ARG A 1 88 ? -13.340 2.308 5.234 1.00 90.38 88 ARG A O 1
ATOM 676 N N . GLU A 1 89 ? -14.667 2.073 3.427 1.00 91.75 89 GLU A N 1
ATOM 677 C CA . GLU A 1 89 ? -14.309 0.698 3.091 1.00 91.75 89 GLU A CA 1
ATOM 678 C C . GLU A 1 89 ? -13.450 0.736 1.826 1.00 91.75 89 GLU A C 1
ATOM 680 O O . GLU A 1 89 ? -13.763 1.491 0.904 1.00 91.75 89 GLU A O 1
ATOM 685 N N . LEU A 1 90 ? -12.334 0.006 1.822 1.00 87.06 90 LEU A N 1
ATOM 686 C CA . LEU A 1 90 ? -11.426 -0.029 0.676 1.00 87.06 90 LEU A CA 1
ATOM 687 C C . LEU A 1 90 ? -11.999 -0.907 -0.436 1.00 87.06 90 LEU A C 1
ATOM 689 O O . LEU A 1 90 ? -12.520 -1.991 -0.176 1.00 87.06 90 LEU A O 1
ATOM 693 N N . ASN A 1 91 ? -11.867 -0.456 -1.678 1.00 86.38 91 ASN A N 1
ATOM 694 C CA . ASN A 1 91 ? -12.227 -1.248 -2.847 1.00 86.38 91 ASN A CA 1
ATOM 695 C C . ASN A 1 91 ? -11.081 -2.210 -3.246 1.00 86.38 91 ASN A C 1
ATOM 697 O O . ASN A 1 91 ? -9.931 -1.997 -2.857 1.00 86.38 91 ASN A O 1
ATOM 701 N N . PRO A 1 92 ? -11.345 -3.250 -4.061 1.00 83.62 92 PRO A N 1
ATOM 702 C CA . PRO A 1 92 ? -10.326 -4.237 -4.432 1.00 83.62 92 PRO A CA 1
ATOM 703 C C . PRO A 1 92 ? -9.074 -3.651 -5.105 1.00 83.62 92 PRO A C 1
ATOM 705 O O . PRO A 1 92 ? -7.970 -4.143 -4.885 1.00 83.62 92 PRO A O 1
ATOM 708 N N . GLN A 1 93 ? -9.218 -2.577 -5.889 1.00 81.25 93 GLN A N 1
ATOM 709 C CA . GLN A 1 93 ? -8.082 -1.924 -6.547 1.00 81.25 93 GLN A CA 1
ATOM 710 C C . GLN A 1 93 ? -7.150 -1.273 -5.521 1.00 81.25 93 GLN A C 1
ATOM 712 O O . GLN A 1 93 ? -5.935 -1.406 -5.614 1.00 81.25 93 GLN A O 1
ATOM 717 N N . GLU A 1 94 ? -7.702 -0.625 -4.496 1.00 87.12 94 GLU A N 1
ATOM 718 C CA . GLU A 1 94 ? -6.931 -0.074 -3.377 1.00 87.12 94 GLU A CA 1
ATOM 719 C C . GLU A 1 94 ? -6.215 -1.169 -2.582 1.00 87.12 94 GLU A C 1
ATOM 721 O O . GLU A 1 94 ? -5.053 -1.001 -2.211 1.00 87.12 94 GLU A O 1
ATOM 726 N N . VAL A 1 95 ? -6.872 -2.315 -2.378 1.00 87.44 95 VAL A N 1
ATOM 727 C CA . VAL A 1 95 ? -6.262 -3.484 -1.727 1.00 87.44 95 VAL A CA 1
ATOM 728 C C . VAL A 1 95 ? -5.050 -3.992 -2.510 1.00 87.44 95 VAL A C 1
ATOM 730 O O . VAL A 1 95 ? -4.008 -4.261 -1.912 1.00 87.44 95 VAL A O 1
ATOM 733 N N . HIS A 1 96 ? -5.139 -4.073 -3.841 1.00 85.81 96 HIS A N 1
ATOM 734 C CA . HIS A 1 96 ? -4.005 -4.474 -4.679 1.00 85.81 96 HIS A CA 1
ATOM 735 C C . HIS A 1 96 ? -2.828 -3.502 -4.574 1.00 85.81 96 HIS A C 1
ATOM 737 O O . HIS A 1 96 ? -1.678 -3.935 -4.555 1.00 85.81 96 HIS A O 1
ATOM 743 N N . LYS A 1 97 ? -3.091 -2.197 -4.442 1.00 87.06 97 LYS A N 1
ATOM 744 C CA . LYS A 1 97 ? -2.020 -1.217 -4.239 1.00 87.06 97 LYS A CA 1
ATOM 745 C C . LYS A 1 97 ? -1.298 -1.413 -2.906 1.00 87.06 97 LYS A C 1
ATOM 747 O O . LYS A 1 97 ? -0.078 -1.306 -2.852 1.00 87.06 97 LYS A O 1
ATOM 752 N N . ILE A 1 98 ? -2.029 -1.744 -1.839 1.00 89.06 98 ILE A N 1
ATOM 753 C CA . ILE A 1 98 ? -1.427 -2.065 -0.534 1.00 89.06 98 ILE A CA 1
ATOM 754 C C . ILE A 1 98 ? -0.520 -3.296 -0.649 1.00 89.06 98 ILE A C 1
ATOM 756 O O . ILE A 1 98 ? 0.546 -3.321 -0.034 1.00 89.06 98 ILE A O 1
ATOM 760 N N . ALA A 1 99 ? -0.903 -4.285 -1.464 1.00 88.38 99 ALA A N 1
ATOM 761 C CA . ALA A 1 99 ? -0.143 -5.523 -1.655 1.00 88.38 99 ALA A CA 1
ATOM 762 C C . ALA A 1 99 ? 1.297 -5.281 -2.121 1.00 88.38 99 ALA A C 1
ATOM 764 O O . ALA A 1 99 ? 2.194 -6.023 -1.731 1.00 88.38 99 ALA A O 1
ATOM 765 N N . LEU A 1 100 ? 1.515 -4.221 -2.907 1.00 86.56 100 LEU A N 1
ATOM 766 C CA . LEU A 1 100 ? 2.832 -3.814 -3.402 1.00 86.56 100 LEU A CA 1
ATOM 767 C C . LEU A 1 100 ? 3.782 -3.369 -2.282 1.00 86.56 100 LEU A C 1
ATOM 769 O O . LEU A 1 100 ? 4.992 -3.504 -2.402 1.00 86.56 100 LEU A O 1
ATOM 773 N N . LEU A 1 101 ? 3.265 -2.801 -1.193 1.00 83.94 101 LEU A N 1
ATOM 774 C CA . LEU A 1 101 ? 4.109 -2.278 -0.113 1.00 83.94 101 LEU A CA 1
ATOM 775 C C . LEU A 1 101 ? 4.123 -3.166 1.122 1.00 83.94 101 LEU A C 1
ATOM 777 O O . LEU A 1 101 ? 5.135 -3.225 1.828 1.00 83.94 101 LEU A O 1
ATOM 781 N N . ALA A 1 102 ? 2.994 -3.816 1.387 1.00 85.19 102 ALA A N 1
ATOM 782 C CA . ALA A 1 102 ? 2.736 -4.582 2.590 1.00 85.19 102 ALA A CA 1
ATOM 783 C C . ALA A 1 102 ? 2.012 -5.897 2.236 1.00 85.19 102 ALA A C 1
ATOM 785 O O . ALA A 1 102 ? 0.819 -6.039 2.518 1.00 85.19 102 ALA A O 1
ATOM 786 N N . PRO A 1 103 ? 2.717 -6.882 1.646 1.00 83.94 103 PRO A N 1
ATOM 787 C CA . PRO A 1 103 ? 2.119 -8.158 1.238 1.00 83.94 103 PRO A CA 1
ATOM 788 C C . PRO A 1 103 ? 1.556 -8.962 2.424 1.00 83.94 103 PRO A C 1
ATOM 790 O O . PRO A 1 103 ? 0.610 -9.728 2.267 1.00 83.94 103 PRO A O 1
ATOM 793 N N . HIS A 1 104 ? 2.075 -8.739 3.637 1.00 83.31 104 HIS A N 1
ATOM 794 C CA . HIS A 1 104 ? 1.599 -9.388 4.869 1.00 83.31 104 HIS A CA 1
ATOM 795 C C . HIS A 1 104 ? 0.444 -8.660 5.563 1.00 83.31 104 HIS A C 1
ATOM 797 O O . HIS A 1 104 ? -0.033 -9.122 6.607 1.00 83.31 104 HIS A O 1
ATOM 803 N N . ALA A 1 105 ? -0.011 -7.531 5.012 1.00 89.62 105 ALA A N 1
ATOM 804 C CA . ALA A 1 105 ? -1.062 -6.740 5.627 1.00 89.62 105 ALA A CA 1
ATOM 805 C C . ALA A 1 105 ? -2.395 -7.503 5.675 1.00 89.62 105 ALA A C 1
ATOM 807 O O . ALA A 1 105 ? -2.746 -8.325 4.825 1.00 89.62 105 ALA A O 1
ATOM 808 N N . THR A 1 106 ? -3.172 -7.212 6.711 1.00 91.44 106 THR A N 1
ATOM 809 C CA . THR A 1 106 ? -4.537 -7.703 6.883 1.00 91.44 106 THR A CA 1
ATOM 810 C C . THR A 1 106 ? -5.483 -6.518 6.935 1.00 91.44 106 THR A C 1
ATOM 812 O O . THR A 1 106 ? -5.300 -5.610 7.743 1.00 91.44 106 THR A O 1
ATOM 815 N N . ILE A 1 107 ? -6.517 -6.554 6.107 1.00 93.38 107 ILE A N 1
ATOM 816 C CA . ILE A 1 107 ? -7.573 -5.552 6.050 1.00 93.38 107 ILE A CA 1
ATOM 817 C C . ILE A 1 107 ? -8.777 -6.101 6.807 1.00 93.38 107 ILE A C 1
ATOM 819 O O . ILE A 1 107 ? -9.279 -7.182 6.507 1.00 93.38 107 ILE A O 1
ATOM 823 N N . ASN A 1 108 ? -9.240 -5.360 7.805 1.00 94.06 108 ASN A N 1
ATOM 824 C CA . ASN A 1 108 ? -10.453 -5.672 8.544 1.00 94.06 108 ASN A CA 1
ATOM 825 C C . ASN A 1 108 ? -11.507 -4.610 8.234 1.00 94.06 108 ASN A C 1
ATOM 827 O O . ASN A 1 108 ? -11.286 -3.428 8.509 1.00 94.06 108 ASN A O 1
ATOM 831 N N . ILE A 1 109 ? -12.657 -5.036 7.720 1.00 93.62 109 ILE A N 1
ATOM 832 C CA . ILE A 1 109 ? -13.820 -4.166 7.543 1.00 93.62 109 ILE A CA 1
ATOM 833 C C . ILE A 1 109 ? -14.634 -4.199 8.831 1.00 93.62 109 ILE A C 1
ATOM 835 O O . ILE A 1 109 ? -15.010 -5.267 9.327 1.00 93.62 109 ILE A O 1
ATOM 839 N N . VAL A 1 110 ? -14.878 -3.023 9.401 1.00 93.75 110 VAL A N 1
ATOM 840 C CA . VAL A 1 110 ? -15.587 -2.852 10.668 1.00 93.75 110 VAL A CA 1
ATOM 841 C C . VAL A 1 110 ? -16.928 -2.188 10.399 1.00 93.75 110 VAL A C 1
ATOM 843 O O . VAL A 1 110 ? -16.977 -1.123 9.789 1.00 93.75 110 VAL A O 1
ATOM 846 N N . ARG A 1 111 ? -18.011 -2.788 10.900 1.00 94.56 111 ARG A N 1
ATOM 847 C CA . ARG A 1 111 ? -19.355 -2.198 10.918 1.00 94.56 111 ARG A CA 1
ATOM 848 C C . ARG A 1 111 ? -19.968 -2.381 12.302 1.00 94.56 111 ARG A C 1
ATOM 850 O O . ARG A 1 111 ? -19.931 -3.476 12.860 1.00 94.56 111 ARG A O 1
ATOM 857 N N . ASN A 1 112 ? -20.530 -1.319 12.872 1.00 93.88 112 ASN A N 1
ATOM 858 C CA . ASN A 1 112 ? -21.118 -1.307 14.216 1.00 93.88 112 ASN A CA 1
ATOM 859 C C . ASN A 1 112 ? -20.195 -1.914 15.294 1.00 93.88 112 ASN A C 1
ATOM 861 O O . ASN A 1 112 ? -20.614 -2.768 16.075 1.00 93.88 112 ASN A O 1
ATOM 865 N N . TYR A 1 113 ? -18.928 -1.485 15.317 1.00 91.94 113 TYR A N 1
ATOM 866 C CA . TYR A 1 113 ? -17.873 -1.945 16.238 1.00 91.94 113 TYR A CA 1
ATOM 867 C C . TYR A 1 113 ? -17.473 -3.424 16.108 1.00 91.94 113 TYR A C 1
ATOM 869 O O . TYR A 1 113 ? -16.667 -3.916 16.904 1.00 91.94 113 TYR A O 1
ATOM 877 N N . LYS A 1 114 ? -18.002 -4.143 15.113 1.00 91.44 114 LYS A N 1
ATOM 878 C CA . LYS A 1 114 ? -17.693 -5.551 14.854 1.00 91.44 114 LYS A CA 1
ATOM 879 C C . LYS A 1 114 ? -16.929 -5.688 13.546 1.00 91.44 114 LYS A C 1
ATOM 881 O O . LYS A 1 114 ? -17.244 -5.028 12.561 1.00 91.44 114 LYS A O 1
ATOM 886 N N . VAL A 1 115 ? -15.926 -6.563 13.540 1.00 93.31 115 VAL A N 1
ATOM 887 C CA . VAL A 1 115 ? -15.247 -6.956 12.302 1.00 93.31 115 VAL A CA 1
ATOM 888 C C . VAL A 1 115 ? -16.201 -7.856 11.530 1.00 93.31 115 VAL A C 1
ATOM 890 O O . VAL A 1 115 ? -16.501 -8.956 11.988 1.00 93.31 115 VAL A O 1
ATOM 893 N N . VAL A 1 116 ? -16.698 -7.367 10.398 1.00 94.44 116 VAL A N 1
ATOM 894 C CA . VAL A 1 116 ? -17.611 -8.119 9.527 1.00 94.44 116 VAL A CA 1
ATOM 895 C C . VAL A 1 116 ? -16.860 -8.895 8.455 1.00 94.44 116 VAL A C 1
ATOM 897 O O . VAL A 1 116 ? -17.352 -9.912 7.983 1.00 94.44 116 VAL A O 1
ATOM 900 N N . GLU A 1 117 ? -15.649 -8.452 8.112 1.00 92.25 117 GLU A N 1
ATOM 901 C CA . GLU A 1 117 ? -14.834 -9.083 7.084 1.00 92.25 117 GLU A CA 1
ATOM 902 C C . GLU A 1 117 ? -13.345 -8.962 7.406 1.00 92.25 117 GLU A C 1
ATOM 904 O O . GLU A 1 117 ? -12.884 -7.940 7.924 1.00 92.25 117 GLU A O 1
ATOM 909 N N . LYS A 1 118 ? -12.593 -10.019 7.088 1.00 92.12 118 LYS A N 1
ATOM 910 C CA . LYS A 1 118 ? -11.133 -10.051 7.165 1.00 92.12 118 LYS A CA 1
ATOM 911 C C . LYS A 1 118 ? -10.575 -10.483 5.822 1.00 92.12 118 LYS A C 1
ATOM 913 O O . LYS A 1 118 ? -10.746 -11.632 5.422 1.00 92.12 118 LYS A O 1
ATOM 918 N N . GLN A 1 119 ? -9.860 -9.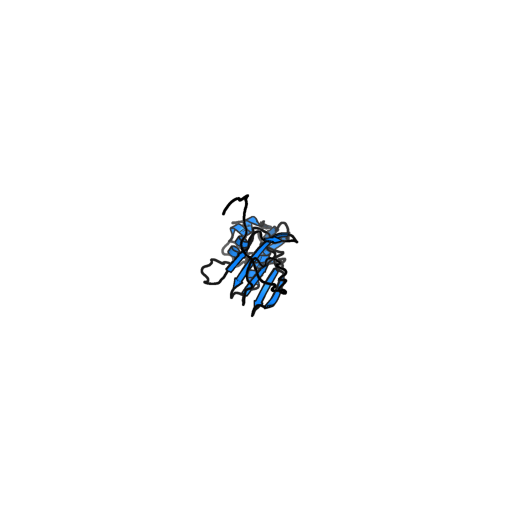585 5.170 1.00 88.06 119 GLN A N 1
ATOM 919 C CA . GLN A 1 119 ? -9.192 -9.844 3.908 1.00 88.06 119 GLN A CA 1
ATOM 920 C C . GLN A 1 119 ? -7.684 -9.845 4.150 1.00 88.06 119 GLN A C 1
ATOM 922 O O . GLN A 1 119 ? -7.114 -8.871 4.643 1.00 88.06 119 GLN A O 1
ATOM 927 N N . ARG A 1 120 ? -7.016 -10.953 3.819 1.00 85.56 120 ARG A N 1
ATOM 928 C CA . ARG A 1 120 ? -5.560 -10.921 3.669 1.00 85.56 120 ARG A CA 1
ATOM 929 C C . ARG A 1 120 ? -5.247 -10.333 2.314 1.00 85.56 120 ARG A C 1
ATOM 931 O O . ARG A 1 120 ? -5.791 -10.792 1.310 1.00 85.56 120 ARG A O 1
ATOM 938 N N . VAL A 1 121 ? -4.366 -9.347 2.312 1.00 84.94 121 VAL A N 1
ATOM 939 C CA . VAL A 1 121 ? -3.860 -8.798 1.068 1.00 84.94 121 VAL A CA 1
ATOM 940 C C . VAL A 1 121 ? -3.063 -9.900 0.366 1.00 84.94 121 VAL A C 1
ATOM 942 O O . VAL A 1 121 ? -2.347 -10.667 1.008 1.00 84.94 121 VAL A O 1
ATOM 945 N N . LYS A 1 122 ? -3.260 -10.042 -0.943 1.00 83.50 122 LYS A N 1
ATOM 946 C CA . LYS A 1 122 ? -2.489 -10.957 -1.784 1.00 83.50 122 LYS A CA 1
ATOM 947 C C . LYS A 1 122 ? -1.960 -10.165 -2.958 1.00 83.50 122 LYS A C 1
ATOM 949 O O . LYS A 1 122 ? -2.731 -9.468 -3.617 1.00 83.50 122 LYS A O 1
ATOM 954 N N . LEU A 1 123 ? -0.665 -10.285 -3.210 1.00 86.00 123 LEU A N 1
ATOM 955 C CA . LEU A 1 123 ? -0.071 -9.714 -4.402 1.00 86.00 123 LEU A CA 1
ATOM 956 C C . LEU A 1 123 ? -0.499 -10.567 -5.611 1.00 86.00 123 LEU A C 1
ATOM 958 O O . LEU A 1 123 ? -0.293 -11.784 -5.602 1.00 86.00 123 LEU A O 1
ATOM 962 N N . PRO A 1 124 ? -1.164 -9.992 -6.627 1.00 87.94 124 PRO A N 1
ATOM 963 C CA . PRO A 1 124 ? -1.526 -10.749 -7.815 1.00 87.94 124 PRO A CA 1
ATOM 964 C C . PRO A 1 124 ? -0.276 -11.033 -8.654 1.00 87.94 124 PRO A C 1
ATOM 966 O O . PRO A 1 124 ? 0.622 -10.204 -8.731 1.00 87.94 124 PRO A O 1
ATOM 969 N N . LYS A 1 125 ? -0.237 -12.179 -9.349 1.00 91.06 125 LYS A N 1
ATOM 970 C CA . LYS A 1 125 ? 0.890 -12.548 -10.234 1.00 91.06 125 LYS A CA 1
ATOM 971 C C . LYS A 1 125 ? 1.109 -11.562 -11.385 1.00 91.06 125 LYS A C 1
ATOM 973 O O . LYS A 1 125 ? 2.206 -11.485 -11.933 1.00 91.06 125 LYS A O 1
ATOM 978 N N . ILE A 1 126 ? 0.043 -10.868 -11.777 1.00 92.88 126 ILE A N 1
ATOM 979 C CA . ILE A 1 126 ? 0.033 -9.883 -12.852 1.00 92.88 126 ILE A CA 1
ATOM 980 C C . ILE A 1 126 ? -0.559 -8.595 -12.293 1.00 92.88 126 ILE A C 1
ATOM 982 O O . ILE A 1 126 ? -1.609 -8.616 -11.650 1.00 92.88 126 ILE A O 1
ATOM 986 N N . ILE A 1 127 ? 0.125 -7.486 -12.549 1.00 91.50 127 ILE A N 1
ATOM 987 C CA . ILE A 1 127 ? -0.254 -6.148 -12.104 1.00 91.50 127 ILE A CA 1
ATOM 988 C C . ILE A 1 127 ? -0.515 -5.312 -13.347 1.00 91.50 127 ILE A C 1
ATOM 990 O O . ILE A 1 127 ? 0.384 -5.113 -14.162 1.00 91.50 127 ILE A O 1
ATOM 994 N N . GLU A 1 128 ? -1.745 -4.834 -13.492 1.00 91.12 128 GLU A N 1
ATOM 995 C CA . GLU A 1 128 ? -2.193 -4.069 -14.654 1.00 91.12 128 GLU A CA 1
ATOM 996 C C . GLU A 1 128 ? -2.769 -2.734 -14.195 1.00 91.12 128 GLU A C 1
ATOM 998 O O . GLU A 1 128 ? -3.539 -2.682 -13.238 1.00 91.12 128 GLU A O 1
ATOM 1003 N N . ASN A 1 129 ? -2.379 -1.653 -14.873 1.00 87.50 129 ASN A N 1
ATOM 1004 C CA . ASN A 1 129 ? -2.950 -0.316 -14.684 1.00 87.50 129 ASN A CA 1
ATOM 1005 C C . ASN A 1 129 ? -2.878 0.240 -13.241 1.00 87.50 129 ASN A C 1
ATOM 1007 O O . ASN A 1 129 ? -3.708 1.050 -12.830 1.00 87.50 129 ASN A O 1
ATOM 1011 N N . ILE A 1 130 ? -1.886 -0.196 -12.458 1.00 87.44 130 ILE A N 1
ATOM 1012 C CA . ILE A 1 130 ? -1.622 0.324 -11.103 1.00 87.44 130 ILE A CA 1
ATOM 1013 C C . ILE A 1 130 ? -0.362 1.198 -11.070 1.00 87.44 130 ILE A C 1
ATOM 1015 O O . ILE A 1 130 ? -0.316 2.169 -10.318 1.00 87.44 130 ILE A O 1
ATOM 1019 N N . LEU A 1 131 ? 0.638 0.861 -11.886 1.00 90.62 131 LEU A N 1
ATOM 1020 C CA . LEU A 1 131 ? 1.962 1.484 -11.918 1.00 90.62 131 LEU A CA 1
ATOM 1021 C C . LEU A 1 131 ? 2.3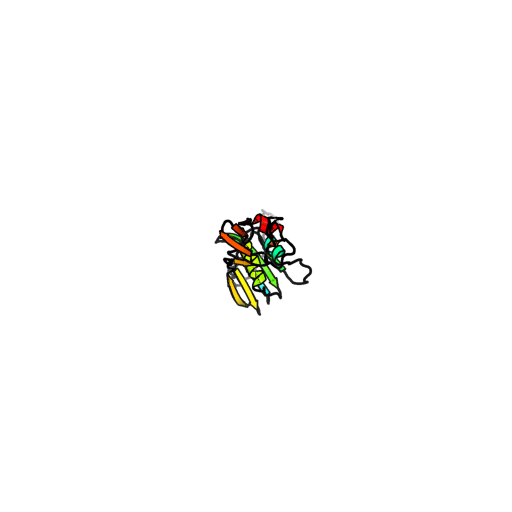22 1.870 -13.351 1.00 90.62 131 LEU A C 1
ATOM 1023 O O . LEU A 1 131 ? 1.872 1.227 -14.296 1.00 90.62 131 LEU A O 1
ATOM 1027 N N . LYS A 1 132 ? 3.184 2.871 -13.509 1.00 93.88 132 LYS A N 1
ATOM 1028 C CA . LYS A 1 132 ? 3.883 3.178 -14.761 1.00 93.88 132 LYS A CA 1
ATOM 1029 C C . LYS A 1 132 ? 5.221 2.445 -14.806 1.00 93.88 132 LYS A C 1
ATOM 1031 O O . LYS A 1 132 ? 5.781 2.086 -13.771 1.00 93.88 132 LYS A O 1
ATOM 1036 N N . CYS A 1 133 ? 5.742 2.205 -16.007 1.00 95.62 133 CYS A N 1
ATOM 1037 C CA . CYS A 1 133 ? 7.069 1.611 -16.138 1.00 95.62 133 CYS A CA 1
ATOM 1038 C C . CYS A 1 133 ? 8.131 2.662 -15.816 1.00 95.62 133 CYS A C 1
ATOM 1040 O O . CYS A 1 133 ? 8.076 3.761 -16.362 1.00 95.62 133 CYS A O 1
ATOM 1042 N N . ALA A 1 134 ? 9.106 2.320 -14.973 1.00 95.75 134 ALA A N 1
ATOM 1043 C CA . ALA A 1 134 ? 10.210 3.221 -14.646 1.00 95.75 134 ALA A CA 1
ATOM 1044 C C . ALA A 1 134 ? 11.128 3.504 -15.850 1.00 95.75 134 ALA A C 1
ATOM 1046 O O . ALA A 1 134 ? 11.797 4.530 -15.873 1.00 95.75 134 ALA A O 1
ATOM 1047 N N . ASN A 1 135 ? 11.129 2.640 -16.875 1.00 95.94 135 ASN A N 1
ATOM 1048 C CA . ASN A 1 135 ? 11.814 2.907 -18.138 1.00 95.94 135 ASN A CA 1
ATOM 1049 C C . ASN A 1 135 ? 11.052 3.986 -18.938 1.00 95.94 135 ASN A C 1
ATOM 1051 O O . ASN A 1 135 ? 9.978 3.684 -19.472 1.00 95.94 135 ASN A O 1
ATOM 1055 N N . PRO A 1 136 ? 11.594 5.209 -19.104 1.00 93.50 136 PRO A N 1
ATOM 1056 C CA . PRO A 1 136 ? 10.897 6.296 -19.793 1.00 93.50 136 PRO A CA 1
ATOM 1057 C C . PRO A 1 136 ? 10.591 5.980 -21.262 1.00 93.50 136 PRO A C 1
ATOM 1059 O O . PRO A 1 136 ? 9.594 6.458 -21.791 1.00 93.50 136 PRO A O 1
ATOM 1062 N N . ALA A 1 137 ? 11.407 5.134 -21.900 1.00 95.62 137 ALA A N 1
ATOM 1063 C CA . ALA A 1 137 ? 11.239 4.718 -23.292 1.00 95.62 137 ALA A CA 1
ATOM 1064 C C . ALA A 1 137 ? 10.250 3.548 -23.470 1.00 95.62 137 ALA A C 1
ATOM 1066 O O . ALA A 1 137 ? 10.093 3.031 -24.575 1.00 95.62 137 ALA A O 1
ATOM 1067 N N . CYS A 1 138 ? 9.602 3.079 -22.398 1.00 97.12 138 CYS A N 1
ATOM 1068 C CA . CYS A 1 138 ? 8.641 1.987 -22.491 1.00 97.12 138 CYS A CA 1
ATOM 1069 C C . CYS A 1 138 ? 7.394 2.403 -23.284 1.00 97.12 138 CYS A C 1
ATOM 1071 O O . CYS A 1 138 ? 6.803 3.451 -23.025 1.00 97.12 138 CYS A O 1
ATOM 1073 N N . ILE A 1 139 ? 6.922 1.518 -24.167 1.00 96.31 139 ILE A N 1
ATOM 1074 C CA . ILE A 1 139 ? 5.706 1.731 -24.964 1.00 96.31 139 ILE A CA 1
ATOM 1075 C C . ILE A 1 139 ? 4.472 2.022 -24.095 1.00 96.31 139 ILE A C 1
ATOM 1077 O O . ILE A 1 139 ? 3.636 2.837 -24.470 1.00 96.31 139 ILE A O 1
ATOM 1081 N N . SER A 1 140 ? 4.404 1.456 -22.884 1.00 95.69 140 SER A N 1
ATOM 1082 C CA . SER A 1 140 ? 3.309 1.701 -21.935 1.00 95.69 140 SER A CA 1
ATOM 1083 C C . SER A 1 140 ? 3.261 3.119 -21.361 1.00 95.69 140 SER A C 1
ATOM 1085 O O . SER A 1 140 ? 2.315 3.447 -20.655 1.00 95.69 140 SER A O 1
ATOM 1087 N N . ASN A 1 141 ? 4.301 3.926 -21.581 1.00 94.94 141 ASN A N 1
ATOM 1088 C CA . ASN A 1 141 ? 4.370 5.320 -21.143 1.00 94.94 141 ASN A CA 1
ATOM 1089 C C . ASN A 1 141 ? 4.089 6.307 -22.293 1.00 94.94 141 ASN A C 1
ATOM 1091 O O . ASN A 1 141 ? 4.113 7.516 -22.073 1.00 94.94 141 ASN A O 1
ATOM 1095 N N . SER A 1 142 ? 3.862 5.802 -23.508 1.00 93.25 142 SER A N 1
ATOM 1096 C CA . SER A 1 142 ? 3.601 6.596 -24.711 1.00 93.25 142 SER A CA 1
ATOM 1097 C C . SER A 1 142 ? 2.094 6.793 -24.957 1.00 93.25 142 SER A C 1
ATOM 1099 O O . SER A 1 142 ? 1.271 6.369 -24.149 1.00 93.25 142 SER A O 1
ATOM 1101 N N . ASN A 1 143 ? 1.725 7.421 -26.079 1.00 91.44 143 ASN A N 1
ATOM 1102 C CA . ASN A 1 143 ? 0.324 7.621 -26.484 1.00 91.44 143 ASN A CA 1
ATOM 1103 C C . ASN A 1 143 ? -0.323 6.379 -27.128 1.00 91.44 143 ASN A C 1
ATOM 1105 O O . ASN A 1 143 ? -1.407 6.478 -27.704 1.00 91.44 143 ASN A O 1
ATOM 1109 N N . GLU A 1 144 ? 0.324 5.218 -27.050 1.00 92.56 144 GLU A N 1
ATOM 1110 C CA . GLU A 1 144 ? -0.258 3.963 -27.513 1.00 92.56 144 GLU A CA 1
ATOM 1111 C C . GLU A 1 144 ? -1.434 3.524 -26.622 1.00 92.56 144 GLU A C 1
ATOM 1113 O O . GLU A 1 144 ? -1.400 3.720 -25.403 1.00 92.56 144 GLU A O 1
ATOM 1118 N N . PRO A 1 145 ? -2.470 2.873 -27.182 1.00 92.56 145 PRO A N 1
ATOM 1119 C CA . PRO A 1 145 ? -3.652 2.429 -26.445 1.00 92.56 145 PRO A CA 1
ATOM 1120 C C . PRO A 1 145 ? -3.383 1.145 -25.633 1.00 92.56 145 PRO A C 1
ATOM 1122 O O . PRO A 1 145 ? -4.151 0.184 -25.687 1.00 92.56 145 PRO A O 1
ATOM 1125 N N . VAL A 1 146 ? -2.280 1.107 -24.881 1.00 94.12 146 VAL A N 1
ATOM 1126 C CA . VAL A 1 146 ? -1.858 -0.036 -24.063 1.00 94.12 146 VAL A CA 1
ATOM 1127 C C . VAL A 1 146 ? -1.712 0.365 -22.599 1.00 94.12 146 VAL A C 1
ATOM 1129 O O . VAL A 1 146 ? -1.196 1.429 -22.267 1.00 94.12 146 VAL A O 1
ATOM 1132 N N . GLN A 1 147 ? -2.149 -0.507 -21.692 1.00 93.38 147 GLN A N 1
ATOM 1133 C CA . GLN A 1 147 ? -1.969 -0.301 -20.255 1.00 93.38 147 GLN A CA 1
ATOM 1134 C C . GLN A 1 147 ? -0.666 -0.936 -19.781 1.00 93.38 147 GLN A C 1
ATOM 1136 O O . GLN A 1 147 ? -0.247 -1.988 -20.276 1.00 93.38 147 GLN A O 1
ATOM 1141 N N . ALA A 1 148 ? -0.034 -0.311 -18.790 1.00 94.44 148 ALA A N 1
ATOM 1142 C CA . ALA A 1 148 ? 1.139 -0.869 -18.140 1.00 94.44 148 ALA A CA 1
ATOM 1143 C C . ALA A 1 148 ? 0.798 -2.214 -17.481 1.00 94.44 148 ALA A C 1
ATOM 1145 O O . ALA A 1 148 ? -0.199 -2.336 -16.765 1.00 94.44 148 ALA A O 1
ATOM 1146 N N . LYS A 1 149 ? 1.644 -3.213 -17.744 1.00 96.38 149 LYS A N 1
ATOM 1147 C CA . LYS A 1 149 ? 1.479 -4.599 -17.309 1.00 96.38 149 LYS A CA 1
ATOM 1148 C C . LYS A 1 149 ? 2.802 -5.131 -16.780 1.00 96.38 149 LYS A C 1
ATOM 1150 O O . LYS A 1 149 ? 3.829 -5.009 -17.453 1.00 96.38 149 LYS A O 1
ATOM 1155 N N . PHE A 1 150 ? 2.763 -5.740 -15.601 1.00 96.75 150 PHE A N 1
ATOM 1156 C CA . PHE A 1 150 ? 3.932 -6.293 -14.925 1.00 96.75 150 PHE A CA 1
ATOM 1157 C C . PHE A 1 150 ? 3.673 -7.707 -14.430 1.00 96.75 150 PHE A C 1
ATOM 1159 O O . PHE A 1 150 ? 2.575 -8.018 -13.970 1.00 96.75 150 PHE A O 1
ATOM 1166 N N . TYR A 1 151 ? 4.708 -8.537 -14.486 1.00 96.69 151 TYR A N 1
ATOM 1167 C CA . TYR A 1 151 ? 4.743 -9.845 -13.846 1.00 96.69 151 TYR A CA 1
ATOM 1168 C C . TYR A 1 151 ? 5.497 -9.746 -12.525 1.00 96.69 151 TYR A C 1
ATOM 1170 O O . TYR A 1 151 ? 6.555 -9.118 -12.461 1.00 96.69 151 TYR A O 1
ATOM 1178 N N . VAL A 1 152 ? 4.958 -10.371 -11.483 1.00 94.25 152 VAL A N 1
ATOM 1179 C CA . VAL A 1 152 ? 5.657 -10.515 -10.203 1.00 94.25 152 VAL A CA 1
ATOM 1180 C C . VAL A 1 152 ? 6.674 -11.644 -10.340 1.00 94.25 152 VAL A C 1
ATOM 1182 O O . VAL A 1 152 ? 6.295 -12.811 -10.402 1.00 94.25 152 VAL A O 1
ATOM 1185 N N . GLU A 1 153 ? 7.956 -11.288 -10.413 1.00 94.38 153 GLU A N 1
ATOM 1186 C CA . GLU A 1 153 ? 9.074 -12.247 -10.447 1.00 94.38 153 GLU A CA 1
ATOM 1187 C C . GLU A 1 153 ? 9.438 -12.703 -9.026 1.00 94.38 153 GLU A C 1
ATOM 1189 O O . GLU A 1 153 ? 9.759 -13.866 -8.797 1.00 94.38 153 GLU A O 1
ATOM 1194 N N . SER A 1 154 ? 9.354 -11.792 -8.052 1.00 92.19 154 SER A N 1
ATOM 1195 C CA . SER A 1 154 ? 9.628 -12.066 -6.640 1.00 92.19 154 SER A CA 1
ATOM 1196 C C . SER A 1 154 ? 8.775 -11.165 -5.748 1.00 92.19 154 SER A C 1
ATOM 1198 O O . SER A 1 154 ? 8.591 -9.989 -6.057 1.00 92.19 154 SER A O 1
ATOM 1200 N N . GLU A 1 155 ? 8.258 -11.707 -4.641 1.00 86.50 155 GLU A N 1
ATOM 1201 C CA . GLU A 1 155 ? 7.512 -10.939 -3.629 1.00 86.50 155 GLU A CA 1
ATOM 1202 C C . GLU A 1 155 ? 8.449 -10.328 -2.573 1.00 86.50 155 GLU A C 1
ATOM 1204 O O . GLU A 1 155 ? 8.199 -9.225 -2.086 1.00 86.50 155 GLU A O 1
ATOM 1209 N N . GLU A 1 156 ? 9.552 -11.015 -2.244 1.00 84.94 156 GLU A N 1
ATOM 1210 C CA . GLU A 1 156 ? 10.535 -10.596 -1.238 1.00 84.94 156 GLU A CA 1
ATOM 1211 C C . GLU A 1 156 ? 11.968 -10.987 -1.657 1.00 84.94 156 GLU A C 1
ATOM 1213 O O . GLU A 1 156 ? 12.336 -12.156 -1.536 1.00 84.94 156 GLU A O 1
ATOM 1218 N N . PRO A 1 157 ? 12.799 -10.036 -2.132 1.00 87.81 157 PRO A N 1
ATOM 1219 C CA . PRO A 1 157 ? 12.474 -8.629 -2.387 1.00 87.81 157 PRO A CA 1
ATOM 1220 C C . PRO A 1 157 ? 11.457 -8.481 -3.528 1.00 87.81 157 PRO A C 1
ATOM 1222 O O . PRO A 1 157 ? 11.414 -9.318 -4.429 1.00 87.81 157 PRO A O 1
ATOM 1225 N N . LEU A 1 158 ? 10.643 -7.422 -3.496 1.00 89.94 158 LEU A N 1
ATOM 1226 C CA . LEU A 1 158 ? 9.642 -7.179 -4.536 1.00 89.94 158 LEU A CA 1
ATOM 1227 C C . LEU A 1 158 ? 10.321 -6.814 -5.861 1.00 89.94 158 LEU A C 1
ATOM 1229 O O . LEU A 1 158 ? 10.956 -5.761 -5.950 1.00 89.94 158 LEU A O 1
ATOM 1233 N N . LEU A 1 159 ? 10.138 -7.664 -6.874 1.00 94.94 159 LEU A N 1
ATOM 1234 C CA . LEU A 1 159 ? 10.638 -7.476 -8.234 1.00 94.94 159 LEU A CA 1
ATOM 1235 C C . LEU A 1 159 ? 9.493 -7.611 -9.239 1.00 94.94 159 LEU A C 1
ATOM 1237 O O . LEU A 1 159 ? 8.837 -8.655 -9.323 1.00 94.94 159 LEU A O 1
ATOM 1241 N N . LEU A 1 160 ? 9.277 -6.556 -10.022 1.00 95.81 160 LEU A N 1
ATOM 1242 C CA . LEU A 1 160 ? 8.240 -6.491 -11.049 1.00 95.81 160 LEU A CA 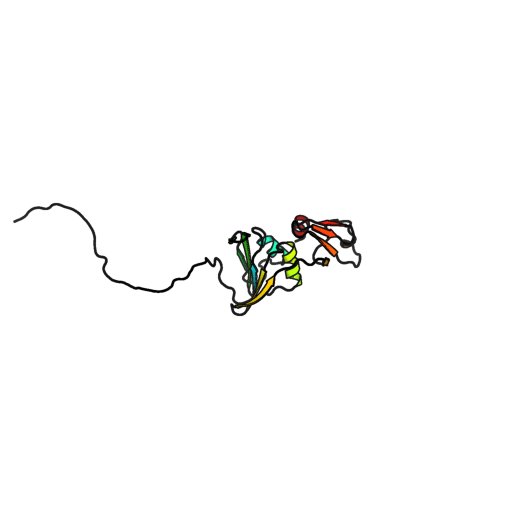1
ATOM 1243 C C . LEU A 1 160 ? 8.869 -6.371 -12.432 1.00 95.81 160 LEU A C 1
ATOM 1245 O O . LEU A 1 160 ? 9.552 -5.393 -12.723 1.00 95.81 160 LEU A O 1
ATOM 1249 N N . LYS A 1 161 ? 8.599 -7.324 -13.319 1.00 97.69 161 LYS A N 1
ATOM 1250 C CA . LYS A 1 161 ? 9.092 -7.296 -14.698 1.00 97.69 161 LYS A CA 1
ATOM 1251 C C . LYS A 1 161 ? 8.048 -6.723 -15.637 1.00 97.69 161 LYS A C 1
ATOM 1253 O O . LYS A 1 161 ? 6.945 -7.259 -15.750 1.00 97.69 161 LYS A O 1
ATOM 1258 N N . CYS A 1 162 ? 8.399 -5.652 -16.341 1.00 97.88 162 CYS A N 1
ATOM 1259 C CA . CYS A 1 162 ? 7.535 -5.061 -17.355 1.00 97.88 162 CYS A CA 1
ATOM 1260 C C . CYS A 1 162 ? 7.283 -6.054 -18.495 1.00 97.88 162 CYS A C 1
ATOM 1262 O O . CYS A 1 162 ? 8.223 -6.609 -19.063 1.00 97.88 162 CYS A O 1
ATOM 1264 N N . HIS A 1 163 ? 6.017 -6.226 -18.873 1.00 97.75 163 HIS A N 1
ATOM 1265 C CA . HIS A 1 163 ? 5.632 -7.088 -19.987 1.00 97.75 163 HIS A CA 1
ATOM 1266 C C . HIS A 1 163 ? 6.219 -6.630 -21.330 1.00 97.75 163 HIS A C 1
ATOM 1268 O O . HIS A 1 163 ? 6.532 -7.476 -22.160 1.00 97.75 163 HIS A O 1
ATOM 1274 N N . TYR A 1 164 ? 6.376 -5.318 -21.532 1.00 97.19 164 TYR A N 1
ATOM 1275 C CA . TYR A 1 164 ? 6.750 -4.752 -22.828 1.00 97.19 164 TYR A CA 1
ATOM 1276 C C . TYR A 1 164 ? 8.262 -4.621 -23.017 1.00 97.19 164 TYR A C 1
ATOM 1278 O O . TYR A 1 164 ? 8.812 -5.165 -23.966 1.00 97.19 164 TYR A O 1
ATOM 1286 N N . CYS A 1 165 ? 8.948 -3.899 -22.126 1.00 97.12 165 CYS A N 1
ATOM 1287 C CA . CYS A 1 165 ? 10.383 -3.626 -22.276 1.00 97.12 165 CYS A CA 1
ATOM 1288 C C . CYS A 1 165 ? 11.284 -4.566 -21.462 1.00 97.12 165 CYS A C 1
ATOM 1290 O O . CYS A 1 165 ? 12.503 -4.451 -21.536 1.00 97.12 165 CYS A O 1
ATOM 1292 N N . GLY A 1 166 ? 10.708 -5.454 -20.643 1.00 96.88 166 GLY A N 1
ATOM 1293 C CA . GLY A 1 166 ? 11.464 -6.372 -19.787 1.00 96.88 166 GLY A CA 1
ATOM 1294 C C . GLY A 1 166 ? 12.175 -5.721 -18.595 1.00 96.88 166 GLY A C 1
ATOM 1295 O O . GLY A 1 166 ? 12.819 -6.436 -17.832 1.00 96.88 166 GLY A O 1
ATOM 1296 N N . PHE A 1 167 ? 12.054 -4.401 -18.411 1.00 97.50 167 PHE A N 1
ATOM 1297 C CA . PHE A 1 167 ? 12.662 -3.680 -17.291 1.00 97.50 167 PHE A CA 1
ATOM 1298 C C . PHE A 1 167 ? 12.167 -4.229 -15.946 1.00 97.50 167 PHE A C 1
ATOM 1300 O O . PHE A 1 167 ? 10.964 -4.459 -15.779 1.00 97.50 167 PHE A O 1
ATOM 1307 N N . ILE A 1 168 ? 13.091 -4.428 -15.003 1.00 97.62 168 ILE A N 1
ATOM 1308 C CA . ILE A 1 168 ? 12.801 -4.903 -13.648 1.00 97.62 168 ILE A CA 1
ATOM 1309 C C . ILE A 1 168 ? 12.704 -3.693 -12.727 1.00 97.62 168 ILE A C 1
ATOM 1311 O O . ILE A 1 168 ? 13.651 -2.923 -12.616 1.00 97.62 168 ILE A O 1
ATOM 1315 N N . MET A 1 169 ? 11.556 -3.544 -12.077 1.00 95.94 169 MET A N 1
ATOM 1316 C CA . MET A 1 169 ? 11.314 -2.532 -11.059 1.00 95.94 169 MET A CA 1
ATOM 1317 C C . MET A 1 169 ? 11.432 -3.135 -9.663 1.00 95.94 169 MET A C 1
ATOM 1319 O O . MET A 1 169 ? 10.906 -4.217 -9.390 1.00 95.94 169 MET A O 1
ATOM 1323 N N . GLU A 1 170 ? 12.077 -2.391 -8.779 1.00 93.88 170 GLU A N 1
ATOM 1324 C CA . GLU A 1 170 ? 12.212 -2.662 -7.355 1.00 93.88 170 GLU A CA 1
ATOM 1325 C C . GLU A 1 170 ? 11.190 -1.848 -6.544 1.00 93.88 170 GLU A C 1
ATOM 1327 O O . GLU A 1 170 ? 10.544 -0.921 -7.036 1.00 93.88 170 GLU A O 1
ATOM 1332 N N . LYS A 1 171 ? 11.091 -2.134 -5.239 1.00 88.12 171 LYS A N 1
ATOM 1333 C CA . LYS A 1 171 ? 10.214 -1.397 -4.311 1.00 88.12 171 LYS A CA 1
ATOM 1334 C C . LYS A 1 171 ? 10.419 0.129 -4.353 1.00 88.12 171 LYS A C 1
ATOM 1336 O O . LYS A 1 171 ? 9.446 0.866 -4.216 1.00 88.12 171 LYS A O 1
ATOM 1341 N N . LYS A 1 172 ? 11.651 0.608 -4.556 1.00 88.88 172 LYS A N 1
ATOM 1342 C CA . LYS A 1 172 ? 11.961 2.048 -4.658 1.00 88.88 172 LYS A CA 1
ATOM 1343 C C . LYS A 1 172 ? 11.277 2.703 -5.867 1.00 88.88 172 LYS A C 1
ATOM 1345 O O . LYS A 1 172 ? 10.616 3.721 -5.702 1.00 88.88 172 LYS A O 1
ATOM 1350 N N . ASP A 1 173 ? 11.318 2.047 -7.029 1.00 92.88 173 ASP A N 1
ATOM 1351 C CA . ASP A 1 173 ? 10.770 2.565 -8.290 1.00 92.88 173 ASP A CA 1
ATOM 1352 C C . ASP A 1 173 ? 9.238 2.652 -8.242 1.00 92.88 173 ASP A C 1
ATOM 1354 O O . ASP A 1 173 ? 8.613 3.370 -9.019 1.00 92.88 173 ASP A O 1
ATOM 1358 N N . ILE A 1 174 ? 8.622 1.883 -7.340 1.00 89.00 174 ILE A N 1
ATOM 1359 C CA . ILE A 1 174 ? 7.188 1.915 -7.049 1.00 89.00 174 ILE A CA 1
ATOM 1360 C C . ILE A 1 174 ? 6.858 3.113 -6.152 1.00 89.00 174 ILE A C 1
ATOM 1362 O O . ILE A 1 174 ? 5.891 3.822 -6.414 1.00 89.00 174 ILE A O 1
ATOM 1366 N N . LEU A 1 175 ? 7.653 3.351 -5.103 1.00 84.75 175 LEU A N 1
ATOM 1367 C CA . LEU A 1 175 ? 7.433 4.438 -4.140 1.00 84.75 175 LEU A CA 1
ATOM 1368 C C . LEU A 1 175 ? 7.582 5.832 -4.762 1.00 84.75 175 LEU A C 1
ATOM 1370 O O . LEU A 1 175 ? 6.895 6.759 -4.338 1.00 84.75 175 LEU A O 1
ATOM 1374 N N . GLU A 1 176 ? 8.436 5.976 -5.774 1.00 87.88 176 GLU A N 1
ATOM 1375 C CA . GLU A 1 176 ? 8.649 7.237 -6.499 1.00 87.88 176 GLU A CA 1
ATOM 1376 C C . GLU A 1 176 ? 7.447 7.676 -7.356 1.00 87.88 176 GLU A C 1
ATOM 1378 O O . GLU A 1 176 ? 7.392 8.821 -7.797 1.00 87.88 176 GLU A O 1
ATOM 1383 N N . GLN A 1 177 ? 6.467 6.796 -7.589 1.00 85.25 177 GLN A N 1
ATOM 1384 C CA . GLN A 1 177 ? 5.310 7.089 -8.450 1.00 85.25 177 GLN A CA 1
ATOM 1385 C C . GLN A 1 177 ? 4.127 7.730 -7.726 1.00 85.25 177 GLN A C 1
ATOM 1387 O O . GLN A 1 177 ? 3.171 8.153 -8.382 1.00 85.25 177 GLN A O 1
ATOM 1392 N N . PHE A 1 178 ? 4.166 7.760 -6.396 1.00 77.06 178 PHE A N 1
ATOM 1393 C CA . PHE A 1 178 ? 3.094 8.276 -5.548 1.00 77.06 178 PHE A CA 1
ATOM 1394 C C . PHE A 1 178 ? 3.535 9.531 -4.819 1.00 77.06 178 PHE A C 1
ATOM 1396 O O . PHE A 1 178 ? 4.758 9.711 -4.631 1.00 77.06 178 PHE A O 1
#

Radius of gyration: 27.6 Å; chains: 1; bounding box: 34×34×117 Å

Foldseek 3Di:
DDDDDDDDDDDDDDDDDDDDDDDPPPCPPPVDDFAAFFKKKWQQQAPCQVLLCVLLVPDVPPPWDKDKDGQPQDPVRRGIIMITTHPYDDDVLSLLSCCLRGQQIWMFGHHRSDGPDIDRRHHDQKDWQSDDDLPCPFPCNDPDPGIWMWGFPDSVQTWTATPTPRDIDGSVSRSVGD

Secondary structure (DSSP, 8-state):
-------------------------------SPPPSSEEEEEEEETT-HHHHHHHTT--STT---EEEEEEEEETTTEEEEEEEEET-PPPHHHHHHHHHH-TT-EEEEEETTEEEEEEE----SEEESS---SSTT-GGGSSSS---EEEEEEETTEEEEETTT-PEEEHHHHHTT-

pLDDT: mean 80.28, std 21.64, range [27.05, 97.88]

Sequence (178 aa):
MPGSCSLKFFILVWGIALVKEGLSLSETELRVSKIKNGTVIDHISGGHALDVVKILGITGKEKKVITIAINVPSRRFKTKDIIKIEGRELNPQEVHKIALLAPHATINIVRNYKVVEKQRVKLPKIIENILKCANPACISNSNEPVQAKFYVESEEPLLLKCHYCGFIMEKKDILEQF